Protein AF-A0A1E3UE74-F1 (afdb_monomer_lite)

Secondary structure (DSSP, 8-state):
--------------------TTT---TTSS---HHHHHHHHHHHHHTTSS--TTSSB-EEEGGGHHHHHIIIIII-GGG-SB-EEE-

pLDDT: mean 75.45, std 23.49, range [27.39, 98.0]

Foldseek 3Di:
DDDDDDDDDPPVPPDDDDPPLAPDFDDDDDHDHPVNVVVVVVVCVVVVVDDCPQLAPDEEEPVCVVVCCCVCPPPNVVRHNHHHYDD

Sequence (87 aa):
MFLKFTYLISLNQFIIFFSRACSEPNRDYPRWDFDRICKESWKLLGTGKIQCENIVYPIVDFDECDKAYIHYIIEHPDESIKMGVKF

Structure (mmCIF, N/CA/C/O backbone):
data_AF-A0A1E3UE74-F1
#
_entry.id   AF-A0A1E3UE74-F1
#
loop_
_atom_site.group_PDB
_atom_site.id
_atom_site.type_symbol
_atom_site.label_atom_id
_atom_site.label_alt_id
_atom_site.label_comp_id
_atom_site.label_asym_id
_atom_site.label_entity_id
_atom_site.label_seq_id
_atom_site.pdbx_PDB_ins_code
_atom_site.Cartn_x
_atom_site.Cartn_y
_atom_site.Cartn_z
_atom_site.occupancy
_atom_site.B_iso_or_equiv
_atom_site.auth_seq_id
_atom_site.auth_comp_id
_atom_site.auth_asym_id
_atom_site.auth_atom_id
_a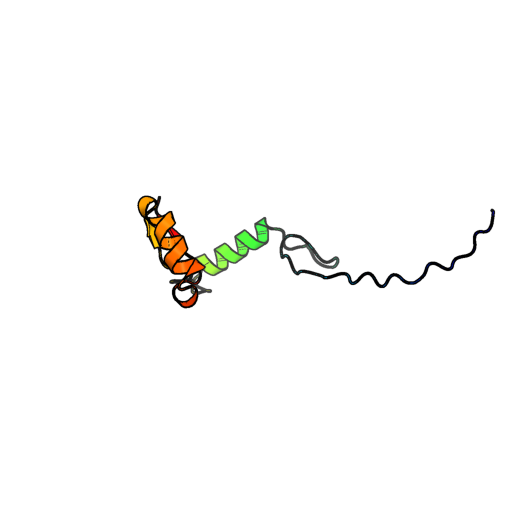tom_site.pdbx_PDB_model_num
ATOM 1 N N . MET A 1 1 ? 21.743 56.171 -14.454 1.00 38.16 1 MET A N 1
ATOM 2 C CA . MET A 1 1 ? 22.905 56.362 -13.561 1.00 38.16 1 MET A CA 1
ATOM 3 C C . MET A 1 1 ? 22.448 57.167 -12.352 1.00 38.16 1 MET A C 1
ATOM 5 O O . MET A 1 1 ? 22.272 58.365 -12.474 1.00 38.16 1 MET A O 1
ATOM 9 N N . PHE A 1 2 ? 22.153 56.487 -11.242 1.00 27.39 2 PHE A N 1
ATOM 10 C CA . PHE A 1 2 ? 21.904 57.042 -9.905 1.00 27.39 2 PHE A CA 1
ATOM 11 C C . PHE A 1 2 ? 22.149 55.906 -8.899 1.00 27.39 2 PHE A C 1
ATOM 13 O O . PHE A 1 2 ? 21.736 54.773 -9.142 1.00 27.39 2 PHE A O 1
ATOM 20 N N . LEU A 1 3 ? 22.875 56.207 -7.822 1.00 38.78 3 LEU A N 1
ATOM 21 C CA . LEU A 1 3 ? 23.242 55.283 -6.746 1.00 38.78 3 LEU A CA 1
ATOM 22 C C . LEU A 1 3 ? 22.025 54.842 -5.916 1.00 38.78 3 LEU A C 1
ATOM 24 O O . LEU A 1 3 ? 21.159 55.659 -5.605 1.00 38.78 3 LEU A O 1
ATOM 28 N N . LYS A 1 4 ? 22.044 53.597 -5.427 1.00 27.81 4 LYS A N 1
ATOM 29 C CA . LYS A 1 4 ? 21.437 53.234 -4.137 1.00 27.81 4 LYS A CA 1
ATOM 30 C C . LYS A 1 4 ? 22.245 52.109 -3.487 1.00 27.81 4 LYS A C 1
ATOM 32 O O . LYS A 1 4 ? 22.476 51.073 -4.099 1.00 27.81 4 LYS A O 1
ATOM 37 N N . PHE A 1 5 ? 22.716 52.375 -2.271 1.00 34.47 5 PHE A N 1
ATOM 38 C CA . PHE A 1 5 ? 23.546 51.485 -1.466 1.00 34.47 5 PHE A CA 1
ATOM 39 C C . PHE A 1 5 ? 22.801 50.186 -1.121 1.00 34.47 5 PHE A C 1
ATOM 41 O O . PHE A 1 5 ? 21.726 50.200 -0.524 1.00 34.47 5 PHE A O 1
ATOM 48 N N . THR A 1 6 ? 23.416 49.069 -1.493 1.00 41.19 6 THR A N 1
ATOM 49 C CA . THR A 1 6 ? 23.188 47.704 -1.011 1.00 41.19 6 THR A CA 1
ATOM 50 C C . THR A 1 6 ? 23.569 47.588 0.457 1.00 41.19 6 THR A C 1
ATOM 52 O O . THR A 1 6 ? 24.741 47.755 0.755 1.00 41.19 6 THR A O 1
ATOM 55 N N . TYR A 1 7 ? 22.621 47.237 1.326 1.00 36.00 7 TYR A N 1
ATOM 56 C CA . TYR A 1 7 ? 22.824 46.385 2.509 1.00 36.00 7 TYR A CA 1
ATOM 57 C C . TYR A 1 7 ? 21.458 45.798 2.892 1.00 36.00 7 TYR A C 1
ATOM 59 O O . TYR A 1 7 ? 20.778 46.271 3.798 1.00 36.00 7 TYR A O 1
ATOM 67 N N . LEU A 1 8 ? 21.015 44.792 2.134 1.00 32.84 8 LEU A N 1
ATOM 68 C CA . LEU A 1 8 ? 19.922 43.924 2.560 1.00 32.84 8 LEU A CA 1
ATOM 69 C C . LEU A 1 8 ? 20.516 42.897 3.523 1.00 32.84 8 LEU A C 1
ATOM 71 O O . LEU A 1 8 ? 21.393 42.120 3.152 1.00 32.84 8 LEU A O 1
ATOM 75 N N . ILE A 1 9 ? 20.045 42.944 4.767 1.00 39.84 9 ILE A N 1
ATOM 76 C CA . ILE A 1 9 ? 20.158 41.874 5.757 1.00 39.84 9 ILE A CA 1
ATOM 77 C C . ILE A 1 9 ? 19.932 40.539 5.042 1.00 39.84 9 ILE A C 1
ATOM 79 O O . ILE A 1 9 ? 18.911 40.357 4.378 1.00 39.84 9 ILE A O 1
ATOM 83 N N . SER A 1 10 ? 20.894 39.624 5.161 1.00 43.06 10 SER A N 1
ATOM 84 C CA . SER A 1 10 ? 20.760 38.245 4.700 1.00 43.06 10 SER A CA 1
ATOM 85 C C . SER A 1 10 ? 19.611 37.586 5.464 1.00 43.06 10 SER A C 1
ATOM 87 O O . SER A 1 10 ? 19.813 36.990 6.521 1.00 43.06 10 SER A O 1
ATOM 89 N N . LEU A 1 11 ? 18.393 37.682 4.934 1.00 34.25 11 LEU A N 1
ATOM 90 C CA . LEU A 1 11 ? 17.345 36.727 5.247 1.00 34.25 11 LEU A CA 1
ATOM 91 C C . LEU A 1 11 ? 17.830 35.387 4.695 1.00 34.25 11 LEU A C 1
ATOM 93 O O . LEU A 1 11 ? 17.707 35.124 3.501 1.00 34.25 11 LEU A O 1
ATOM 97 N N . ASN A 1 12 ? 18.424 34.564 5.560 1.00 42.38 12 ASN A N 1
ATOM 98 C CA . ASN A 1 12 ? 18.709 33.170 5.255 1.00 42.38 12 ASN A CA 1
ATOM 99 C C . ASN A 1 12 ? 17.364 32.435 5.185 1.00 42.38 12 ASN A C 1
ATOM 101 O O . ASN A 1 12 ? 16.894 31.859 6.164 1.00 42.38 12 ASN A O 1
ATOM 105 N N . GLN A 1 13 ? 16.684 32.572 4.049 1.00 44.47 13 GLN A N 1
ATOM 106 C CA . GLN A 1 13 ? 15.485 31.815 3.737 1.00 44.47 13 GLN A CA 1
ATOM 107 C C . GLN A 1 13 ? 15.935 30.365 3.560 1.00 44.47 13 GLN A C 1
ATOM 109 O O . GLN A 1 13 ? 16.557 30.026 2.554 1.00 44.47 13 GLN A O 1
ATOM 114 N N . PHE A 1 14 ? 15.668 29.517 4.552 1.00 39.47 14 PHE A N 1
ATOM 115 C CA . PHE A 1 14 ? 15.833 28.079 4.386 1.00 39.47 14 PHE A CA 1
ATOM 116 C C . PHE A 1 14 ? 14.931 27.629 3.237 1.00 39.47 14 PHE A C 1
ATOM 118 O O . PHE A 1 14 ? 13.707 27.647 3.351 1.00 39.47 14 PHE A O 1
ATOM 125 N N . ILE A 1 15 ? 15.539 27.229 2.124 1.00 51.94 15 ILE A N 1
ATOM 126 C CA . ILE A 1 15 ? 14.824 26.542 1.056 1.00 51.94 15 ILE A CA 1
ATOM 127 C C . ILE A 1 15 ? 14.758 25.073 1.468 1.00 51.94 15 ILE A C 1
ATOM 129 O O . ILE A 1 15 ? 15.760 24.359 1.442 1.00 51.94 15 ILE A O 1
ATOM 133 N N . ILE A 1 16 ? 13.582 24.638 1.913 1.00 50.09 16 ILE A N 1
ATOM 134 C CA . ILE A 1 16 ? 13.311 23.231 2.203 1.00 50.09 16 ILE A CA 1
ATOM 135 C C . ILE A 1 16 ? 12.993 22.550 0.871 1.00 50.09 16 ILE A C 1
ATOM 137 O O . ILE A 1 16 ? 11.907 22.719 0.317 1.00 50.09 16 ILE A O 1
ATOM 141 N N . PHE A 1 17 ? 13.952 21.790 0.352 1.00 47.34 17 PHE A N 1
ATOM 142 C CA . PHE A 1 17 ? 13.785 20.994 -0.858 1.00 47.34 17 PHE A CA 1
ATOM 143 C C . PHE A 1 17 ? 13.102 19.666 -0.520 1.00 47.34 17 PHE A C 1
ATOM 145 O O . PHE A 1 17 ? 13.704 18.781 0.087 1.00 47.34 17 PHE A O 1
ATOM 152 N N . PHE A 1 18 ? 11.841 19.513 -0.922 1.00 46.94 18 PHE A N 1
ATOM 153 C CA . PHE A 1 18 ? 11.188 18.206 -0.960 1.00 46.94 18 PHE A CA 1
ATOM 154 C C . PHE A 1 18 ? 11.430 17.574 -2.329 1.00 46.94 18 PHE A C 1
ATOM 156 O O . PHE A 1 18 ? 11.046 18.1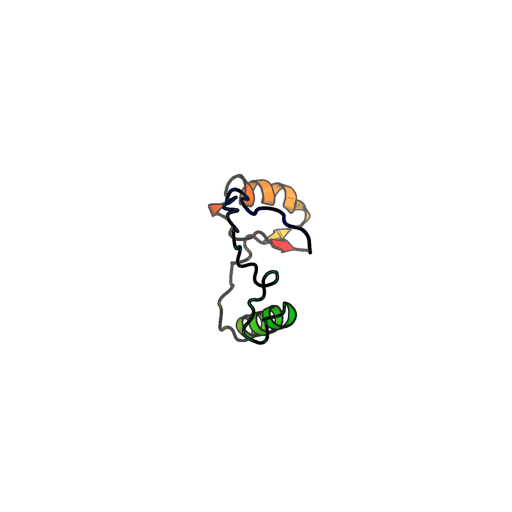48 -3.348 1.00 46.94 18 PHE A O 1
ATOM 163 N N . SER A 1 19 ? 11.987 16.361 -2.362 1.00 45.00 19 SER A N 1
ATOM 164 C CA . SER A 1 19 ? 12.086 15.549 -3.578 1.00 45.00 19 SER A CA 1
ATOM 165 C C . SER A 1 19 ? 10.705 15.036 -3.996 1.00 45.00 19 SER A C 1
ATOM 167 O O . SER A 1 19 ? 10.375 13.856 -3.902 1.00 45.00 19 SER A O 1
ATOM 169 N N . ARG A 1 20 ? 9.840 15.925 -4.483 1.00 55.84 20 ARG A N 1
ATOM 170 C CA . ARG A 1 20 ? 8.643 15.474 -5.185 1.00 55.84 20 ARG A CA 1
ATOM 171 C C . ARG A 1 20 ? 9.061 15.079 -6.595 1.00 55.84 20 ARG A C 1
ATOM 173 O O . ARG A 1 20 ? 9.385 15.943 -7.408 1.00 55.84 20 ARG A O 1
ATOM 180 N N . ALA A 1 21 ? 8.996 13.780 -6.887 1.00 51.09 21 ALA A N 1
ATOM 181 C CA . ALA A 1 21 ? 9.360 13.182 -8.176 1.00 51.09 21 ALA A CA 1
ATOM 182 C C . ALA A 1 21 ? 8.703 13.859 -9.400 1.00 51.09 21 ALA A C 1
ATOM 184 O O . ALA A 1 21 ? 9.218 13.755 -10.505 1.00 51.09 21 ALA A O 1
ATOM 185 N N . CYS A 1 22 ? 7.592 14.578 -9.199 1.00 50.56 22 CYS A N 1
ATOM 186 C CA . CYS A 1 22 ? 6.835 15.255 -10.255 1.00 50.56 22 CYS A CA 1
ATOM 187 C C . CYS A 1 22 ? 6.842 16.791 -10.149 1.00 50.56 22 CYS A C 1
ATOM 189 O O . CYS A 1 22 ? 6.103 17.442 -10.880 1.00 50.56 22 CYS A O 1
ATOM 191 N N . SER A 1 23 ? 7.572 17.393 -9.202 1.00 48.00 23 SER A N 1
ATOM 192 C CA . SER A 1 23 ? 7.428 18.834 -8.890 1.00 48.00 23 SER A CA 1
ATOM 193 C C . SER A 1 23 ? 8.720 19.628 -8.901 1.00 48.00 23 SER A C 1
ATOM 195 O O . SER A 1 23 ? 8.664 20.842 -9.058 1.00 48.00 23 SER A O 1
ATOM 197 N N . GLU A 1 24 ? 9.865 18.964 -8.784 1.00 48.72 24 GLU A N 1
ATOM 198 C CA . GLU A 1 24 ? 11.161 19.598 -8.985 1.00 48.72 24 GLU A CA 1
ATOM 199 C C . GLU A 1 24 ? 12.011 18.769 -9.927 1.00 48.72 24 GLU A C 1
ATOM 201 O O . GLU A 1 24 ? 12.684 17.816 -9.527 1.00 48.72 24 GLU A O 1
ATOM 206 N N . PRO A 1 25 ? 12.004 19.120 -11.210 1.00 51.25 25 PRO A N 1
ATOM 207 C CA . PRO A 1 25 ? 12.878 18.451 -12.125 1.00 51.25 25 PRO A CA 1
ATOM 208 C C . PRO A 1 25 ? 14.198 19.238 -12.149 1.00 51.25 25 PRO A C 1
ATOM 210 O O . PRO A 1 25 ? 14.266 20.365 -12.650 1.00 51.25 25 PRO A O 1
ATOM 213 N N . ASN A 1 26 ? 15.246 18.657 -11.566 1.00 54.12 26 ASN A N 1
ATOM 214 C CA . ASN A 1 26 ? 16.589 19.236 -11.582 1.00 54.12 26 ASN A CA 1
ATOM 215 C C . ASN A 1 26 ? 17.145 19.361 -13.013 1.00 54.12 26 ASN A C 1
ATOM 217 O O . ASN A 1 26 ? 16.664 18.738 -13.962 1.00 54.12 26 ASN A O 1
ATOM 221 N N . ARG A 1 27 ? 18.118 20.263 -13.174 1.00 53.72 27 ARG A N 1
ATOM 222 C CA . ARG A 1 27 ? 18.430 20.960 -14.433 1.00 53.72 27 ARG A CA 1
ATOM 223 C C . ARG A 1 27 ? 19.151 20.128 -15.507 1.00 53.72 27 ARG A C 1
ATOM 225 O O . ARG A 1 27 ? 19.118 20.541 -16.661 1.00 53.72 27 ARG A O 1
ATOM 232 N N . ASP A 1 28 ? 19.715 18.963 -15.182 1.00 55.47 28 ASP A N 1
ATOM 233 C CA . ASP A 1 28 ? 20.856 18.440 -15.958 1.00 55.47 28 ASP A CA 1
ATOM 234 C C . ASP A 1 28 ? 20.632 17.140 -16.775 1.00 55.47 28 ASP A C 1
ATOM 236 O O . ASP A 1 28 ? 21.579 16.618 -17.357 1.00 55.47 28 ASP A O 1
ATOM 240 N N . TYR A 1 29 ? 19.407 16.606 -16.901 1.00 53.00 29 TYR A N 1
ATOM 241 C CA . TYR A 1 29 ? 19.102 15.439 -17.767 1.00 53.00 29 TYR A CA 1
ATOM 242 C C . TYR A 1 29 ? 17.647 15.500 -18.279 1.00 53.00 29 TYR A C 1
ATOM 244 O O . TYR A 1 29 ? 16.838 16.151 -17.609 1.00 53.00 29 TYR A O 1
ATOM 252 N N . PRO A 1 30 ? 17.246 14.858 -19.409 1.00 62.69 30 PRO A N 1
ATOM 253 C CA . PRO A 1 30 ? 15.832 14.740 -19.769 1.00 62.69 30 PRO A CA 1
ATOM 254 C C . PRO A 1 30 ? 15.057 14.175 -18.580 1.00 62.69 30 PRO A C 1
ATOM 256 O O . PRO A 1 30 ? 15.272 13.039 -18.145 1.00 62.69 30 PRO A O 1
ATOM 259 N N . ARG A 1 31 ? 14.220 15.051 -18.022 1.00 64.56 31 ARG A N 1
ATOM 260 C CA . ARG A 1 31 ? 13.525 14.869 -16.753 1.00 64.56 31 ARG A CA 1
ATOM 261 C C . ARG A 1 31 ? 12.667 13.609 -16.831 1.00 64.56 31 ARG A C 1
ATOM 263 O O . ARG A 1 31 ? 12.162 13.247 -17.893 1.00 64.56 31 ARG A O 1
ATOM 270 N N . TRP A 1 32 ? 12.515 12.932 -15.701 1.00 66.19 32 TRP A N 1
ATOM 271 C CA . TRP A 1 32 ? 11.427 11.979 -15.553 1.00 66.19 32 TRP A CA 1
ATOM 272 C C . TRP A 1 32 ? 10.138 12.792 -15.477 1.00 66.19 32 TRP A C 1
ATOM 274 O O . TRP A 1 32 ? 9.910 13.500 -14.499 1.00 66.19 32 TRP A O 1
ATOM 284 N N . ASP A 1 33 ? 9.352 12.768 -16.549 1.00 71.62 33 ASP A N 1
ATOM 285 C CA . ASP A 1 33 ? 7.971 13.227 -16.493 1.00 71.62 33 ASP A CA 1
ATOM 286 C C . ASP A 1 33 ? 7.105 12.164 -15.800 1.00 71.62 33 ASP A C 1
ATOM 288 O O . ASP A 1 33 ? 7.514 11.014 -15.599 1.00 71.62 33 ASP A O 1
ATOM 292 N N . PHE A 1 34 ? 5.911 12.573 -15.379 1.00 77.75 34 PHE A N 1
ATOM 293 C CA . PHE A 1 34 ? 4.978 11.677 -14.702 1.00 77.75 34 PHE A CA 1
ATOM 294 C C . PHE A 1 34 ? 4.646 10.453 -15.565 1.00 77.75 34 PHE A C 1
ATOM 296 O O . PHE A 1 34 ? 4.642 9.330 -15.063 1.00 77.75 34 PHE A O 1
ATOM 303 N N . ASP A 1 35 ? 4.480 10.653 -16.872 1.00 83.75 35 ASP A N 1
ATOM 304 C CA . ASP A 1 35 ? 4.161 9.589 -17.823 1.00 83.75 35 ASP A CA 1
ATOM 305 C C . ASP A 1 35 ? 5.258 8.521 -17.873 1.00 83.75 35 ASP A C 1
ATOM 307 O O . ASP A 1 35 ? 4.976 7.320 -17.824 1.00 83.75 35 ASP A O 1
ATOM 311 N N . ARG A 1 36 ? 6.527 8.932 -17.903 1.00 84.12 36 ARG A N 1
ATOM 312 C CA . ARG A 1 36 ? 7.684 8.039 -17.857 1.00 84.12 36 ARG A CA 1
ATOM 313 C C . ARG A 1 36 ? 7.782 7.333 -16.512 1.00 84.12 36 ARG A C 1
ATOM 315 O O . ARG A 1 36 ? 8.056 6.134 -16.499 1.00 84.12 36 ARG A O 1
ATOM 322 N N . ILE A 1 37 ? 7.542 8.030 -15.398 1.00 85.75 37 ILE A N 1
ATOM 323 C CA . ILE A 1 37 ? 7.517 7.415 -14.058 1.00 85.75 37 ILE A CA 1
ATOM 324 C C . ILE A 1 37 ? 6.468 6.305 -14.016 1.00 85.75 37 ILE A C 1
ATOM 326 O O . ILE A 1 37 ? 6.790 5.175 -13.640 1.00 85.75 37 ILE A O 1
ATOM 330 N N . CYS A 1 38 ? 5.241 6.595 -14.448 1.00 89.50 38 CYS A N 1
ATOM 331 C CA . CYS A 1 38 ? 4.169 5.612 -14.525 1.00 89.50 38 CYS A CA 1
ATOM 332 C C . CYS A 1 38 ? 4.561 4.441 -15.429 1.00 89.50 38 CYS A C 1
ATOM 334 O O . CYS A 1 38 ? 4.465 3.292 -15.005 1.00 89.50 38 CYS A O 1
ATOM 336 N N . LYS A 1 39 ? 5.054 4.717 -16.641 1.00 92.81 39 LYS A N 1
ATOM 337 C CA . LYS A 1 39 ? 5.436 3.693 -17.620 1.00 92.81 39 LYS A CA 1
ATOM 338 C C . LYS A 1 39 ? 6.491 2.728 -17.081 1.00 92.81 39 LYS A C 1
ATOM 340 O O . LYS A 1 39 ? 6.321 1.514 -17.191 1.00 92.81 39 LYS A O 1
ATOM 345 N N . GLU A 1 40 ? 7.579 3.241 -16.513 1.00 92.38 40 GLU A N 1
ATOM 346 C CA . GLU A 1 40 ? 8.644 2.378 -15.996 1.00 92.38 40 GLU A CA 1
ATOM 347 C C . GLU A 1 40 ? 8.214 1.655 -14.713 1.00 92.38 40 GLU A C 1
ATOM 349 O O . GLU A 1 40 ? 8.540 0.481 -14.552 1.00 92.38 40 GLU A O 1
ATOM 354 N N . SER A 1 41 ? 7.419 2.288 -13.841 1.00 90.88 41 SER A N 1
ATOM 355 C CA . SER A 1 41 ? 6.878 1.627 -12.640 1.00 90.88 41 SER A CA 1
ATOM 356 C C . SER A 1 41 ? 5.957 0.463 -13.012 1.00 90.88 41 SER A C 1
ATOM 358 O O . SER A 1 41 ? 6.106 -0.640 -12.488 1.00 90.88 41 SER A O 1
ATOM 360 N N . TRP A 1 42 ? 5.067 0.669 -13.988 1.00 92.69 42 TRP A N 1
ATOM 361 C CA . TRP A 1 42 ? 4.217 -0.384 -14.544 1.00 92.69 42 TRP A CA 1
ATOM 362 C C . TRP A 1 42 ? 5.025 -1.517 -15.162 1.00 92.69 42 TRP A C 1
ATOM 364 O O . TRP A 1 42 ? 4.686 -2.683 -14.979 1.00 92.69 42 TRP A O 1
ATOM 374 N N . LYS A 1 43 ? 6.114 -1.200 -15.866 1.00 94.75 43 LYS A N 1
ATOM 375 C CA . LYS A 1 43 ? 7.013 -2.213 -16.424 1.00 94.75 43 LYS A CA 1
ATOM 376 C C . LYS A 1 43 ? 7.680 -3.040 -15.326 1.00 94.75 43 LYS A C 1
ATOM 378 O O . LYS A 1 43 ? 7.769 -4.257 -15.464 1.00 94.75 43 LYS A O 1
ATOM 383 N N . LEU A 1 44 ? 8.151 -2.413 -14.248 1.00 93.81 44 LEU A N 1
ATOM 384 C CA . LEU A 1 44 ? 8.742 -3.129 -13.112 1.00 93.81 44 LEU A CA 1
ATOM 385 C C . LEU A 1 44 ? 7.721 -4.059 -12.448 1.00 93.81 44 LEU A C 1
ATOM 387 O O . LEU A 1 44 ? 8.035 -5.229 -12.228 1.00 93.81 44 LEU A O 1
ATOM 391 N N . LEU A 1 45 ? 6.503 -3.563 -12.215 1.00 91.19 45 LEU A N 1
ATOM 392 C CA . LEU A 1 45 ? 5.405 -4.338 -11.639 1.00 91.19 45 LEU A CA 1
ATOM 393 C C . LEU A 1 45 ? 5.004 -5.509 -12.550 1.00 91.19 45 LEU A C 1
ATOM 395 O O . LEU A 1 45 ? 5.015 -6.660 -12.129 1.00 91.19 45 LEU A O 1
ATOM 399 N N . GLY A 1 46 ? 4.725 -5.237 -13.827 1.00 92.12 46 GLY A N 1
ATOM 400 C CA . GLY A 1 46 ? 4.274 -6.242 -14.793 1.00 92.12 46 GLY A CA 1
ATOM 401 C C . GLY A 1 46 ? 5.333 -7.284 -15.166 1.00 92.12 46 GLY A C 1
ATOM 402 O O . GLY A 1 46 ? 4.984 -8.363 -15.632 1.00 92.12 46 GLY A O 1
ATOM 403 N N . THR A 1 47 ? 6.622 -6.994 -14.954 1.00 95.50 47 THR A N 1
ATOM 404 C CA . THR A 1 47 ? 7.710 -7.974 -15.141 1.00 95.50 47 THR A CA 1
ATOM 405 C C . THR A 1 47 ? 8.045 -8.757 -13.871 1.00 95.50 47 THR A C 1
ATOM 407 O O . THR A 1 47 ? 8.960 -9.577 -13.905 1.00 95.50 47 THR A O 1
ATOM 410 N N . GLY A 1 48 ? 7.345 -8.511 -12.756 1.00 91.88 48 GLY A N 1
ATOM 411 C CA . GLY A 1 48 ? 7.598 -9.184 -11.478 1.00 91.88 48 GLY A CA 1
ATOM 412 C C . GLY A 1 48 ? 8.954 -8.839 -10.857 1.00 91.88 48 GLY A C 1
ATOM 413 O O . GLY A 1 48 ? 9.454 -9.575 -10.012 1.00 91.88 48 GLY A O 1
ATOM 414 N N . LYS A 1 49 ? 9.582 -7.731 -11.279 1.00 92.62 49 LYS A N 1
ATOM 415 C CA . LYS A 1 49 ? 10.861 -7.265 -10.714 1.00 92.62 49 LYS A CA 1
ATOM 416 C C . LYS A 1 49 ? 10.706 -6.642 -9.330 1.00 92.62 49 LYS A C 1
ATOM 418 O O . LYS A 1 49 ? 11.701 -6.463 -8.633 1.00 92.62 49 LYS A O 1
ATOM 423 N N . ILE A 1 50 ? 9.478 -6.286 -8.970 1.00 90.19 50 ILE A N 1
ATOM 424 C CA . ILE A 1 50 ? 9.089 -5.812 -7.649 1.00 90.19 50 ILE A CA 1
ATOM 425 C C . ILE A 1 50 ? 7.913 -6.656 -7.162 1.00 90.19 50 ILE A C 1
ATOM 427 O O . ILE A 1 50 ? 6.982 -6.921 -7.921 1.00 90.19 50 ILE A O 1
ATOM 431 N N . GLN A 1 51 ? 7.992 -7.081 -5.905 1.00 88.38 51 GLN A N 1
ATOM 432 C CA . GLN A 1 51 ? 6.916 -7.758 -5.191 1.00 88.38 51 GLN A CA 1
ATOM 433 C C . GLN A 1 51 ? 6.071 -6.698 -4.492 1.00 88.38 51 GLN A C 1
ATOM 435 O O . GLN A 1 51 ? 6.596 -5.830 -3.791 1.00 88.38 51 GLN A O 1
ATOM 440 N N . CYS A 1 52 ? 4.772 -6.710 -4.767 1.00 86.31 52 CYS A N 1
ATOM 441 C CA . CYS A 1 52 ? 3.821 -5.723 -4.255 1.00 86.31 52 CYS A CA 1
ATOM 442 C C . CYS A 1 52 ? 2.597 -6.381 -3.612 1.00 86.31 52 CYS A C 1
ATOM 444 O O . CYS A 1 52 ? 1.585 -5.718 -3.372 1.00 86.31 52 CYS A O 1
ATOM 446 N N . GLU A 1 53 ? 2.685 -7.680 -3.331 1.00 85.56 53 GLU A N 1
ATOM 447 C CA . GLU A 1 53 ? 1.675 -8.425 -2.599 1.00 85.56 53 GLU A CA 1
ATOM 448 C C . GLU A 1 53 ? 1.465 -7.780 -1.224 1.00 85.56 53 GLU A C 1
ATOM 450 O O . GLU A 1 53 ? 2.416 -7.403 -0.542 1.00 85.56 53 GLU A O 1
ATOM 455 N N . ASN A 1 54 ? 0.202 -7.630 -0.826 1.00 84.38 54 ASN A N 1
ATOM 456 C CA . ASN A 1 54 ? -0.212 -7.075 0.467 1.00 84.38 54 ASN A CA 1
ATOM 457 C C . ASN A 1 54 ? 0.232 -5.628 0.759 1.00 84.38 54 ASN A C 1
ATOM 459 O O . ASN A 1 54 ? -0.007 -5.146 1.861 1.00 84.38 54 ASN A O 1
ATOM 463 N N . ILE A 1 55 ? 0.812 -4.897 -0.207 1.00 91.06 55 ILE A N 1
ATOM 464 C CA . ILE A 1 55 ? 1.045 -3.449 -0.043 1.00 91.06 55 ILE A CA 1
ATOM 465 C C . ILE A 1 55 ? -0.290 -2.726 0.150 1.00 91.06 55 ILE A C 1
ATOM 467 O O . ILE A 1 55 ? -0.384 -1.809 0.962 1.00 91.06 55 ILE A O 1
ATOM 471 N N . VAL A 1 56 ? -1.315 -3.140 -0.602 1.00 93.06 56 VAL A N 1
ATOM 472 C CA . VAL A 1 56 ? -2.697 -2.712 -0.383 1.00 93.06 56 VAL A CA 1
ATOM 473 C C . VAL A 1 56 ? -3.390 -3.778 0.456 1.00 93.06 56 VAL A C 1
ATOM 475 O O . VAL A 1 56 ? -3.784 -4.826 -0.058 1.00 93.06 56 VAL A O 1
ATOM 478 N N . TYR A 1 57 ? -3.478 -3.517 1.753 1.00 93.12 57 TYR A N 1
ATOM 479 C CA . TYR A 1 57 ? -4.093 -4.379 2.748 1.00 93.12 57 TYR A CA 1
ATOM 480 C C . TYR A 1 57 ? -4.504 -3.538 3.973 1.00 93.12 57 TYR A C 1
ATOM 482 O O . TYR A 1 57 ? -3.708 -2.696 4.402 1.00 93.12 57 TYR A O 1
ATOM 490 N N . PRO A 1 58 ? -5.699 -3.760 4.549 1.00 94.25 58 PRO A N 1
ATOM 491 C CA . PRO A 1 58 ? -6.731 -4.690 4.091 1.00 94.25 58 PRO A CA 1
ATOM 492 C C . PRO A 1 58 ? -7.512 -4.139 2.893 1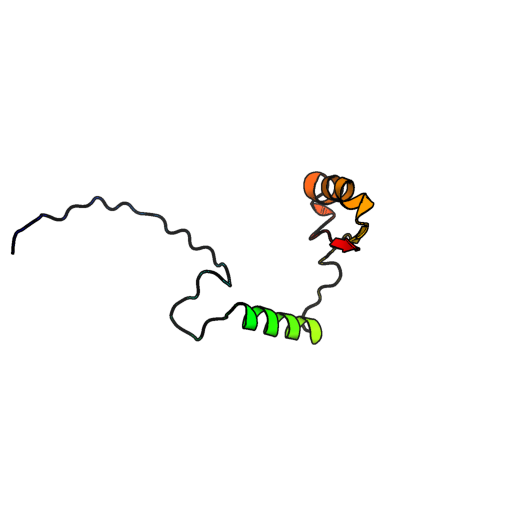.00 94.25 58 PRO A C 1
ATOM 494 O O . PRO A 1 58 ? -7.517 -2.937 2.630 1.00 94.25 58 PRO A O 1
ATOM 497 N N . ILE A 1 59 ? -8.173 -5.036 2.160 1.00 95.38 59 ILE A N 1
ATOM 498 C CA . ILE A 1 59 ? -9.123 -4.663 1.110 1.00 95.38 59 ILE A CA 1
ATOM 499 C C . ILE A 1 59 ? -10.537 -4.862 1.661 1.00 95.38 59 ILE A C 1
ATOM 501 O O . ILE A 1 59 ? -10.960 -6.005 1.845 1.00 95.38 59 ILE A O 1
ATOM 505 N N . VAL A 1 60 ? -11.253 -3.763 1.885 1.00 96.25 60 VAL A N 1
ATOM 506 C CA . VAL A 1 60 ? -12.585 -3.747 2.509 1.00 96.25 60 VAL A CA 1
ATOM 507 C C . VAL A 1 60 ? -13.691 -3.457 1.496 1.00 96.25 60 VAL A C 1
ATOM 509 O O . VAL A 1 60 ? -13.425 -2.950 0.402 1.00 96.25 60 VAL A O 1
ATOM 512 N N . ASP A 1 61 ? -14.930 -3.788 1.847 1.00 97.44 61 ASP A N 1
ATOM 513 C CA . ASP A 1 61 ? -16.096 -3.428 1.041 1.00 97.44 61 ASP A CA 1
ATOM 514 C C . ASP A 1 61 ? -16.453 -1.949 1.251 1.00 97.44 61 ASP A C 1
ATOM 516 O O . ASP A 1 61 ? -16.199 -1.374 2.313 1.00 97.44 61 ASP A O 1
ATOM 520 N N . PHE A 1 62 ? -17.024 -1.308 0.226 1.00 96.69 62 PHE A N 1
ATOM 521 C CA . PHE A 1 62 ? -17.340 0.125 0.273 1.00 96.69 62 PHE A CA 1
ATOM 522 C C . PHE A 1 62 ? -18.247 0.494 1.456 1.00 96.69 62 PHE A C 1
ATOM 524 O O . PHE A 1 62 ? -18.005 1.502 2.120 1.00 96.69 62 PHE A O 1
ATOM 531 N N . ASP A 1 63 ? -19.226 -0.359 1.764 1.00 97.31 63 ASP A N 1
ATOM 532 C CA . ASP A 1 63 ? -20.183 -0.163 2.860 1.00 97.31 63 ASP A CA 1
ATOM 533 C C . ASP A 1 63 ? -19.542 -0.218 4.260 1.00 97.31 63 ASP A C 1
ATOM 535 O O . ASP A 1 63 ? -20.158 0.212 5.234 1.00 97.31 63 ASP A O 1
ATOM 539 N N . GLU A 1 64 ? -18.312 -0.730 4.376 1.00 96.69 64 GLU A N 1
ATOM 540 C CA . GLU A 1 64 ? -17.557 -0.813 5.634 1.00 96.69 64 GLU A CA 1
ATOM 541 C C . GLU A 1 64 ? -16.400 0.195 5.703 1.00 96.69 64 GLU A C 1
ATOM 543 O O . GLU A 1 64 ? -15.662 0.234 6.691 1.00 96.69 64 GLU A O 1
ATOM 548 N N . CYS A 1 65 ? -16.216 1.011 4.659 1.00 96.06 65 CYS A N 1
ATOM 549 C CA . CYS A 1 65 ? -15.053 1.882 4.511 1.00 96.06 65 CYS A CA 1
ATOM 550 C C . CYS A 1 65 ? -14.909 2.890 5.663 1.00 96.06 65 CYS A C 1
ATOM 552 O O . CYS A 1 65 ? -13.789 3.231 6.043 1.00 96.06 65 CYS A O 1
ATOM 554 N N . ASP A 1 66 ? -16.019 3.377 6.214 1.00 96.56 66 ASP A N 1
ATOM 555 C CA . ASP A 1 66 ? -16.039 4.324 7.329 1.00 96.56 66 ASP A CA 1
ATOM 556 C C . ASP A 1 66 ? -15.452 3.705 8.608 1.00 96.56 66 ASP A C 1
ATOM 558 O O . ASP A 1 66 ? -14.549 4.272 9.226 1.00 96.56 66 ASP A O 1
ATOM 562 N N . LYS A 1 67 ? -15.910 2.502 8.963 1.00 97.69 67 LYS A N 1
ATOM 563 C CA . LYS A 1 67 ? -15.439 1.753 10.134 1.00 97.69 67 LYS A CA 1
ATOM 564 C C . LYS A 1 67 ? -14.011 1.265 9.942 1.00 97.69 67 LYS A C 1
ATOM 566 O O . LYS A 1 67 ? -13.189 1.401 10.844 1.00 97.69 67 LYS A O 1
ATOM 571 N N . ALA A 1 68 ? -13.710 0.741 8.756 1.00 97.12 68 ALA A N 1
ATOM 572 C CA . ALA A 1 68 ? -12.382 0.263 8.408 1.00 97.12 68 ALA A CA 1
ATOM 573 C C . ALA A 1 68 ? -11.337 1.383 8.483 1.00 97.12 68 ALA A C 1
ATOM 575 O O . ALA A 1 68 ? -10.231 1.153 8.962 1.00 97.12 68 ALA A O 1
ATOM 576 N N . TYR A 1 69 ? -11.689 2.606 8.075 1.00 96.88 69 TYR A N 1
ATOM 577 C CA . TYR A 1 69 ? -10.786 3.745 8.197 1.00 96.88 69 TYR A CA 1
ATOM 578 C C . TYR A 1 69 ? -10.437 4.038 9.660 1.00 96.88 69 TYR A C 1
ATOM 580 O O . TYR A 1 69 ? -9.267 4.225 9.987 1.00 96.88 69 TYR A O 1
ATOM 588 N N . ILE A 1 70 ? -11.434 4.061 10.549 1.00 97.88 70 ILE A N 1
ATOM 589 C CA . ILE A 1 70 ? -11.201 4.304 11.979 1.00 97.88 70 ILE A CA 1
ATOM 590 C C . ILE A 1 70 ? -10.287 3.217 12.551 1.00 97.88 70 ILE A C 1
ATOM 592 O O . ILE A 1 70 ? -9.247 3.537 13.121 1.00 97.88 70 ILE A O 1
ATOM 596 N N . HIS A 1 71 ? -10.618 1.948 12.311 1.00 97.69 71 HIS A N 1
ATOM 597 C CA . HIS A 1 71 ? -9.847 0.823 12.834 1.00 97.69 71 HIS A CA 1
ATOM 598 C C . HIS A 1 71 ? -8.411 0.807 12.286 1.00 97.69 71 HIS A C 1
ATOM 600 O O . HIS A 1 71 ? -7.463 0.910 13.052 1.00 97.69 71 HIS A O 1
ATOM 606 N N . TYR A 1 72 ? -8.225 0.737 10.964 1.00 96.62 72 TYR A N 1
ATOM 607 C CA . TYR A 1 72 ? -6.917 0.460 10.348 1.00 96.62 72 TYR A CA 1
ATOM 608 C C . TYR A 1 72 ? -6.014 1.681 10.160 1.00 96.62 72 TYR A C 1
ATOM 610 O O . TYR A 1 72 ? -4.814 1.520 9.956 1.00 96.62 72 TYR A O 1
ATOM 618 N N . ILE A 1 73 ? -6.566 2.898 10.157 1.00 93.94 73 ILE A N 1
ATOM 619 C CA . ILE A 1 73 ? -5.782 4.119 9.904 1.00 93.94 73 ILE A CA 1
ATOM 620 C C . ILE A 1 73 ? -5.590 4.935 11.181 1.00 93.94 73 ILE A C 1
ATOM 622 O O . ILE A 1 73 ? -4.540 5.555 11.346 1.00 93.94 73 ILE A O 1
ATOM 626 N N . ILE A 1 74 ? -6.587 4.959 12.070 1.00 96.38 74 ILE A N 1
ATOM 627 C CA . ILE A 1 74 ? -6.543 5.784 13.284 1.00 96.38 74 ILE A CA 1
ATOM 628 C C . ILE A 1 74 ? -6.102 4.956 14.491 1.00 96.38 74 ILE A C 1
ATOM 630 O O . ILE A 1 74 ? -5.141 5.331 15.160 1.00 96.38 74 ILE A O 1
ATOM 634 N N . GLU A 1 75 ? -6.807 3.864 14.785 1.00 98.00 75 GLU A N 1
ATOM 635 C CA . GLU A 1 75 ? -6.643 3.119 16.041 1.00 98.00 75 GLU A CA 1
ATOM 636 C C . GLU A 1 75 ? -5.511 2.085 15.972 1.00 98.00 75 GLU A C 1
ATOM 638 O O . GLU A 1 75 ? -4.731 1.966 16.916 1.00 98.00 75 GLU A O 1
ATOM 643 N N . HIS A 1 76 ? -5.381 1.404 14.832 1.00 96.81 76 HIS A N 1
ATOM 644 C CA . HIS A 1 76 ? -4.436 0.311 14.592 1.00 96.81 76 HIS A CA 1
ATOM 645 C C . HIS A 1 76 ? -3.608 0.534 13.313 1.00 96.81 76 HIS A C 1
ATOM 647 O O . HIS A 1 76 ? -3.666 -0.268 12.376 1.00 96.81 76 HIS A O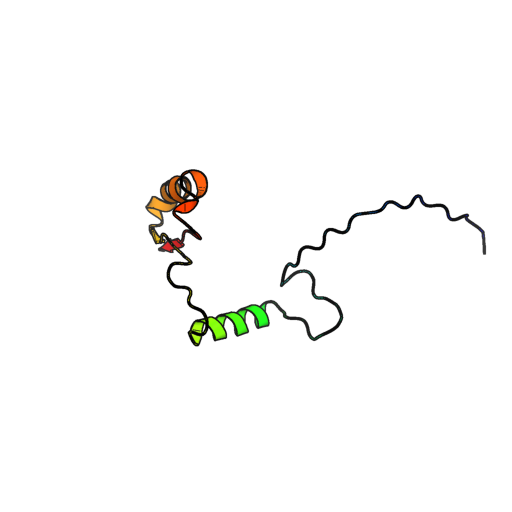 1
ATOM 653 N N . PRO A 1 77 ? -2.826 1.630 13.226 1.00 93.88 77 PRO A N 1
ATOM 654 C CA . PRO A 1 77 ? -2.034 1.942 12.034 1.00 93.88 77 PRO A CA 1
ATOM 655 C C . PRO A 1 77 ? -0.933 0.910 11.735 1.00 93.88 77 PRO A C 1
ATOM 657 O O . PRO A 1 77 ? -0.393 0.890 10.634 1.00 93.88 77 PRO A O 1
ATOM 660 N N . ASP A 1 78 ? -0.575 0.057 12.694 1.00 94.81 78 ASP A N 1
ATOM 661 C CA . ASP A 1 78 ? 0.356 -1.057 12.513 1.00 94.81 78 ASP A CA 1
ATOM 662 C C . ASP A 1 78 ? -0.252 -2.244 11.744 1.00 94.81 78 ASP A C 1
ATOM 664 O O . ASP A 1 78 ? 0.488 -3.042 11.166 1.00 94.81 78 ASP A O 1
ATOM 668 N N . GLU A 1 79 ? -1.583 -2.337 11.668 1.00 94.25 79 GLU A N 1
ATOM 669 C CA . GLU A 1 79 ? -2.294 -3.409 10.961 1.00 94.25 79 GLU A CA 1
ATOM 670 C C . GLU A 1 79 ? -2.450 -3.150 9.450 1.00 94.25 79 GLU A C 1
ATOM 672 O O . GLU A 1 79 ? -2.851 -4.045 8.701 1.00 94.25 79 GLU A O 1
ATOM 677 N N . SER A 1 80 ? -2.134 -1.939 8.974 1.00 93.44 80 SER A N 1
ATOM 678 C CA . SER A 1 80 ? -2.337 -1.532 7.581 1.00 93.44 80 SER A CA 1
ATOM 679 C C . SER A 1 80 ? -1.204 -0.649 7.063 1.00 93.44 80 SER A C 1
ATOM 681 O O . SER A 1 80 ? -0.927 0.421 7.594 1.00 93.44 80 SER A O 1
ATOM 683 N N . ILE A 1 81 ? -0.627 -1.031 5.921 1.00 91.31 81 ILE A N 1
ATOM 684 C CA . ILE A 1 81 ? 0.268 -0.148 5.153 1.00 91.31 81 ILE A CA 1
ATOM 685 C C . ILE A 1 81 ? -0.561 0.816 4.299 1.00 91.31 81 ILE A C 1
ATOM 687 O O . ILE A 1 81 ? -0.295 2.018 4.245 1.00 91.31 81 ILE A O 1
ATOM 691 N N . LYS A 1 82 ? -1.565 0.280 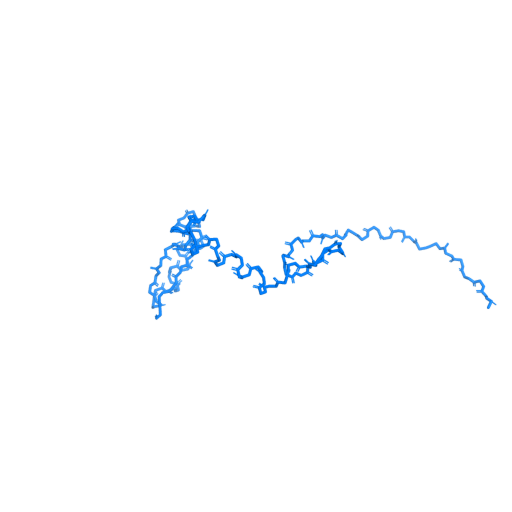3.599 1.00 93.81 82 LYS A N 1
ATOM 692 C CA . LYS A 1 82 ? -2.475 1.045 2.752 1.00 93.81 82 LYS A CA 1
ATOM 693 C C . LYS A 1 82 ? -3.790 0.293 2.601 1.00 93.81 82 LYS A C 1
ATOM 695 O O . LYS A 1 82 ? -3.850 -0.713 1.903 1.00 93.81 82 LYS A O 1
ATOM 700 N N . MET A 1 83 ? -4.853 0.832 3.181 1.00 95.50 83 MET A N 1
ATOM 701 C CA . MET A 1 83 ? -6.197 0.288 3.014 1.00 95.50 83 MET A CA 1
ATOM 702 C C . MET A 1 83 ? -6.679 0.445 1.561 1.00 95.50 83 MET A C 1
ATOM 704 O O . MET A 1 83 ? -6.505 1.499 0.941 1.00 95.50 83 MET A O 1
ATOM 708 N N . GLY A 1 84 ? -7.281 -0.611 1.017 1.00 94.75 84 GLY A N 1
ATOM 709 C CA . GLY A 1 84 ? -7.964 -0.623 -0.275 1.00 94.75 84 GLY A CA 1
ATOM 710 C C . GLY A 1 84 ? -9.470 -0.811 -0.111 1.00 94.75 84 GLY A C 1
ATOM 711 O O . GLY A 1 84 ? -9.918 -1.369 0.885 1.00 94.75 84 GLY A O 1
ATOM 712 N N . VAL A 1 85 ? -10.246 -0.377 -1.104 1.00 96.38 85 VAL A N 1
ATOM 713 C CA . VAL A 1 85 ? -11.712 -0.512 -1.123 1.00 96.38 85 VAL A CA 1
ATOM 714 C C . VAL A 1 85 ? -12.139 -1.184 -2.425 1.00 96.38 85 VAL A C 1
ATOM 716 O O . VAL A 1 85 ? -11.639 -0.814 -3.490 1.00 96.38 85 VAL A O 1
ATOM 719 N N . LYS A 1 86 ? -13.038 -2.171 -2.346 1.00 94.94 86 LYS A N 1
ATOM 720 C CA . LYS A 1 86 ? -13.681 -2.807 -3.510 1.00 94.94 86 LYS A CA 1
ATOM 721 C C . LYS A 1 86 ? -14.907 -2.005 -3.940 1.00 94.94 86 LYS A C 1
ATOM 723 O O . LYS A 1 86 ? -15.649 -1.518 -3.089 1.00 94.94 86 LYS A O 1
ATOM 728 N N . PHE A 1 87 ? -15.112 -1.901 -5.248 1.00 83.81 87 PHE A N 1
ATOM 729 C CA . PHE A 1 87 ? -16.223 -1.204 -5.898 1.00 83.81 87 PHE A CA 1
ATOM 730 C C . PHE A 1 87 ? -16.677 -1.971 -7.140 1.00 83.81 87 PHE A C 1
ATOM 732 O O . PHE A 1 87 ? -15.824 -2.666 -7.743 1.00 83.81 87 PHE A O 1
#

Radius of gyration: 23.21 Å; chains: 1; bo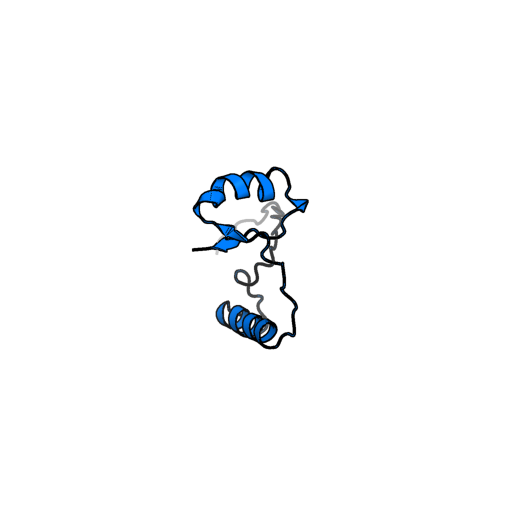unding box: 44×66×36 Å

Organism: NCBI:txid1432052